Protein AF-A0A1Z4BM45-F1 (afdb_monomer_lite)

Radius of gyration: 18.94 Å; chains: 1; bounding box: 42×29×49 Å

pLDDT: mean 78.76, std 12.14, range [49.62, 93.44]

Secondary structure (DSSP, 8-state):
-HHHHHHHHHHHHHHHHHHHHHHHHHHHHHHHHHHHHTTS-TTS-HHHHHHHHHHSHHHHHHHHHHHHHHHHHHHHHHHHHHHHHHHTT-

Structure (mmCIF, N/CA/C/O backbone):
data_AF-A0A1Z4BM45-F1
#
_entry.id   AF-A0A1Z4BM45-F1
#
loop_
_atom_site.group_PDB
_atom_site.id
_atom_site.type_symbol
_atom_site.label_atom_id
_atom_site.label_alt_id
_atom_site.label_comp_id
_atom_site.label_asym_id
_atom_site.label_entity_id
_atom_site.label_seq_id
_atom_site.pdbx_PDB_ins_code
_atom_site.Cartn_x
_atom_site.Cartn_y
_atom_site.Cartn_z
_atom_site.occupancy
_atom_site.B_iso_or_equiv
_atom_site.auth_seq_id
_atom_site.auth_comp_id
_atom_site.auth_asym_id
_atom_site.auth_atom_id
_atom_site.pdbx_PDB_model_num
ATOM 1 N N . MET A 1 1 ? -13.625 21.076 26.621 1.00 50.41 1 MET A N 1
ATOM 2 C CA . MET A 1 1 ? -12.790 19.865 26.816 1.00 50.41 1 MET A CA 1
ATOM 3 C C . MET A 1 1 ? -13.235 18.661 25.970 1.00 50.41 1 MET A C 1
ATOM 5 O O . MET A 1 1 ? -12.375 18.006 25.401 1.00 50.41 1 MET A O 1
ATOM 9 N N . MET A 1 2 ? -14.543 18.417 25.784 1.00 51.16 2 MET A N 1
ATOM 10 C CA . MET A 1 2 ? -15.080 17.281 24.998 1.00 51.16 2 MET A CA 1
ATOM 11 C C . MET A 1 2 ? -14.630 17.222 23.520 1.00 51.16 2 MET A C 1
ATOM 13 O O . MET A 1 2 ? -14.316 16.149 23.020 1.00 51.16 2 MET A O 1
ATOM 17 N N . LYS A 1 3 ? -14.519 18.367 22.821 1.00 49.62 3 LYS A N 1
ATOM 18 C CA . LYS A 1 3 ? -14.102 18.413 21.399 1.00 49.62 3 LYS A CA 1
ATOM 19 C C . LYS A 1 3 ? -12.689 17.859 21.146 1.00 49.62 3 LYS A C 1
ATOM 21 O O . LYS A 1 3 ? -12.456 17.263 20.102 1.00 49.62 3 LYS A O 1
ATOM 26 N N . ILE A 1 4 ? -11.761 18.026 22.093 1.00 57.03 4 ILE A N 1
ATOM 27 C CA . ILE A 1 4 ? -10.357 17.597 21.941 1.00 57.03 4 ILE A CA 1
ATOM 28 C C . ILE A 1 4 ? -10.244 16.068 22.036 1.00 57.03 4 ILE A C 1
ATOM 30 O O . ILE A 1 4 ? -9.517 15.448 21.262 1.00 57.03 4 ILE A O 1
ATOM 34 N N . GLN A 1 5 ? -11.018 15.442 22.929 1.00 54.78 5 GLN A N 1
ATOM 35 C CA . GLN A 1 5 ? -11.057 13.983 23.063 1.00 54.78 5 GLN A CA 1
ATOM 36 C C . GLN A 1 5 ? -11.639 13.305 21.817 1.00 54.78 5 GLN A C 1
ATOM 38 O O . GLN A 1 5 ? -11.092 12.302 21.361 1.00 54.78 5 GLN A O 1
ATOM 43 N N . THR A 1 6 ? -12.685 13.878 21.215 1.00 54.12 6 THR A N 1
ATOM 44 C CA . THR A 1 6 ? -13.280 13.342 19.981 1.00 54.12 6 THR A CA 1
ATOM 45 C C . THR A 1 6 ? -12.300 13.391 18.805 1.00 54.12 6 THR A C 1
ATOM 47 O O . THR A 1 6 ? -12.194 12.421 18.059 1.00 54.12 6 THR A O 1
ATOM 50 N N . ILE A 1 7 ? -11.521 14.470 18.668 1.00 58.62 7 ILE A N 1
ATOM 51 C CA . ILE A 1 7 ? -10.513 14.607 17.602 1.00 58.62 7 ILE A CA 1
ATOM 52 C C . ILE A 1 7 ? -9.381 13.582 17.768 1.00 58.62 7 ILE A C 1
ATOM 54 O O . ILE A 1 7 ? -8.983 12.954 16.787 1.00 58.62 7 ILE A O 1
ATOM 58 N N . ASN A 1 8 ? -8.896 13.354 18.992 1.00 59.88 8 ASN A N 1
ATOM 59 C CA . ASN A 1 8 ? -7.869 12.338 19.249 1.00 59.88 8 ASN A CA 1
ATOM 60 C C . ASN A 1 8 ? -8.382 10.908 19.020 1.00 59.88 8 ASN A C 1
ATOM 62 O O . ASN A 1 8 ? -7.650 10.074 18.486 1.00 59.88 8 ASN A O 1
ATOM 66 N N . LEU A 1 9 ? -9.645 10.629 19.354 1.00 56.25 9 LEU A N 1
ATOM 67 C CA . LEU A 1 9 ? -10.271 9.331 19.094 1.00 56.25 9 LEU A CA 1
ATOM 68 C C . LEU A 1 9 ? -10.446 9.071 17.587 1.00 56.25 9 LEU A C 1
ATOM 70 O O . LEU A 1 9 ? -10.181 7.965 17.120 1.00 56.25 9 LEU A O 1
ATOM 74 N N . ILE A 1 10 ? -10.848 10.089 16.815 1.00 59.47 10 ILE A N 1
ATOM 75 C CA . ILE A 1 10 ? -10.958 10.002 15.349 1.00 59.47 10 ILE A CA 1
ATOM 76 C C . ILE A 1 10 ? -9.569 9.847 14.710 1.00 59.47 10 ILE A C 1
ATOM 78 O O . ILE A 1 10 ? -9.401 8.998 13.837 1.00 59.47 10 ILE A O 1
ATOM 82 N N . LYS A 1 11 ? -8.551 10.582 15.188 1.00 61.09 11 LYS A N 1
ATOM 83 C CA . LYS A 1 11 ? -7.149 10.399 14.762 1.00 61.09 11 LYS A CA 1
ATOM 84 C C . LYS A 1 11 ? -6.659 8.972 15.002 1.00 61.09 11 LYS A C 1
ATOM 86 O O . LYS A 1 11 ? -6.058 8.383 14.111 1.00 61.09 11 LYS A O 1
ATOM 91 N N . SER A 1 12 ? -6.950 8.399 16.169 1.00 66.50 12 SER A N 1
ATOM 92 C CA . SER A 1 12 ? -6.580 7.016 16.495 1.00 66.50 12 SER A CA 1
ATOM 93 C C . SER A 1 12 ? -7.294 5.998 15.596 1.00 66.50 12 SER A C 1
ATOM 95 O O . SER A 1 12 ? -6.663 5.055 15.126 1.00 66.50 12 SER A O 1
ATOM 97 N N . LYS A 1 13 ? -8.575 6.222 15.273 1.00 72.25 13 LYS A N 1
ATOM 98 C CA . LYS A 1 13 ? -9.343 5.356 14.363 1.00 72.25 13 LYS A CA 1
ATOM 99 C C . LYS A 1 13 ? -8.952 5.486 12.891 1.00 72.25 13 LYS A C 1
ATOM 101 O O . LYS A 1 13 ? -9.265 4.592 12.122 1.00 72.25 13 LYS A O 1
ATOM 106 N N . LEU A 1 14 ? -8.283 6.547 12.459 1.00 79.81 14 LEU A N 1
ATOM 107 C CA . LEU A 1 14 ? -7.785 6.637 11.078 1.00 79.81 14 LEU A CA 1
ATOM 108 C C . LEU A 1 14 ? -6.338 6.157 10.939 1.00 79.81 14 LEU A C 1
ATOM 110 O O . LEU A 1 14 ? -5.880 5.918 9.827 1.00 79.81 14 LEU A O 1
ATOM 114 N N . LEU A 1 15 ? -5.646 5.938 12.056 1.00 84.44 15 LEU A N 1
ATOM 115 C CA . LEU A 1 15 ? -4.236 5.570 12.074 1.00 84.44 15 LEU A CA 1
ATOM 116 C C . LEU A 1 15 ? -3.965 4.233 11.363 1.00 84.44 15 LEU A C 1
ATOM 118 O O . LEU A 1 15 ? -3.086 4.172 10.509 1.00 84.44 15 LEU A O 1
ATOM 122 N N . PHE A 1 16 ? -4.751 3.188 11.643 1.00 86.94 16 PHE A N 1
ATOM 123 C CA . PHE A 1 16 ? -4.575 1.879 10.998 1.00 86.94 16 PHE A CA 1
ATOM 124 C C . PHE A 1 16 ? -4.909 1.877 9.494 1.00 86.94 16 PHE A C 1
ATOM 126 O O . PHE A 1 16 ? -4.104 1.347 8.734 1.00 86.94 16 PHE A O 1
ATOM 133 N N . PRO A 1 17 ? -6.016 2.487 9.018 1.00 88.31 17 PRO A N 1
ATOM 134 C CA . PRO A 1 17 ? -6.272 2.646 7.586 1.00 88.31 17 PRO A CA 1
ATOM 135 C C . PRO A 1 17 ? -5.179 3.429 6.859 1.00 88.31 17 PRO A C 1
ATOM 137 O O . PRO A 1 17 ? -4.779 3.034 5.769 1.00 88.31 17 PRO A O 1
ATOM 140 N N . ILE A 1 18 ? -4.665 4.507 7.464 1.00 89.12 18 ILE A N 1
ATOM 141 C CA . ILE A 1 18 ? -3.587 5.314 6.876 1.00 89.12 18 ILE A CA 1
ATOM 142 C C . ILE A 1 18 ? -2.287 4.502 6.798 1.00 89.12 18 ILE A C 1
ATOM 144 O O . ILE A 1 18 ? -1.638 4.486 5.757 1.00 89.12 18 ILE A O 1
ATOM 148 N N . LEU A 1 19 ? -1.918 3.784 7.863 1.00 90.31 19 LEU A N 1
ATOM 149 C CA . LEU A 1 19 ? -0.759 2.883 7.843 1.00 90.31 19 LEU A CA 1
ATOM 150 C C . LEU A 1 19 ? -0.921 1.774 6.801 1.00 90.31 19 LEU A C 1
ATOM 152 O O . LEU A 1 19 ? 0.018 1.486 6.065 1.00 90.31 19 LEU A O 1
ATOM 156 N N . GLY A 1 20 ? -2.115 1.188 6.708 1.00 91.31 20 GLY A N 1
ATOM 157 C CA . GLY A 1 20 ? -2.442 0.181 5.707 1.00 91.31 20 GLY A CA 1
ATOM 158 C C . GLY A 1 20 ? -2.320 0.719 4.281 1.00 91.31 20 GLY A C 1
ATOM 159 O O . GLY A 1 20 ? -1.745 0.051 3.429 1.00 91.31 20 GLY A O 1
ATOM 160 N N . MET A 1 21 ? -2.774 1.951 4.034 1.00 92.94 21 MET A N 1
ATOM 161 C CA . MET A 1 21 ? -2.596 2.648 2.757 1.00 92.94 21 MET A CA 1
ATOM 162 C C . MET A 1 21 ? -1.111 2.758 2.384 1.00 92.94 21 MET A C 1
ATOM 164 O O . MET A 1 21 ? -0.725 2.360 1.287 1.00 92.94 21 MET A O 1
ATOM 168 N N . PHE A 1 22 ? -0.268 3.244 3.302 1.00 91.44 22 PHE A N 1
ATOM 169 C CA . PHE A 1 22 ? 1.175 3.357 3.063 1.00 91.44 22 PHE A CA 1
ATOM 170 C C . PHE A 1 22 ? 1.839 1.997 2.837 1.00 91.44 22 PHE A C 1
ATOM 172 O O . PHE A 1 22 ? 2.667 1.874 1.936 1.00 91.44 22 PHE A O 1
ATOM 179 N N . ALA A 1 23 ? 1.455 0.976 3.606 1.00 91.50 23 ALA A N 1
ATOM 180 C CA . ALA A 1 23 ? 1.951 -0.383 3.420 1.00 91.50 23 ALA A CA 1
ATOM 181 C C . ALA A 1 23 ? 1.579 -0.937 2.035 1.00 91.50 23 ALA A C 1
ATOM 183 O O . ALA A 1 23 ? 2.429 -1.520 1.371 1.00 91.50 23 ALA A O 1
ATOM 184 N N . GLY A 1 24 ? 0.349 -0.697 1.569 1.00 91.88 24 GLY A N 1
ATOM 185 C CA . GLY A 1 24 ? -0.099 -1.092 0.233 1.00 91.88 24 GLY A CA 1
ATOM 186 C C . GLY A 1 24 ? 0.674 -0.398 -0.893 1.00 91.88 24 GLY A C 1
ATOM 187 O O . GLY A 1 24 ? 1.087 -1.052 -1.848 1.00 91.88 24 GLY A O 1
ATOM 188 N N . ILE A 1 25 ? 0.934 0.907 -0.761 1.00 90.38 25 ILE A N 1
ATOM 189 C CA . ILE A 1 25 ? 1.735 1.666 -1.737 1.00 90.38 25 ILE A CA 1
ATOM 190 C C . ILE A 1 25 ? 3.180 1.149 -1.778 1.00 90.38 25 ILE A C 1
ATOM 192 O O . ILE A 1 25 ? 3.714 0.912 -2.859 1.00 90.38 25 ILE A O 1
ATOM 196 N N . LEU A 1 26 ? 3.805 0.945 -0.612 1.00 90.00 26 LEU A N 1
ATOM 197 C CA . LEU A 1 26 ? 5.168 0.412 -0.514 1.00 90.00 26 LEU A CA 1
ATOM 198 C C . LEU A 1 26 ? 5.268 -0.991 -1.111 1.00 90.00 26 LEU A C 1
ATOM 200 O O . LEU A 1 26 ? 6.197 -1.267 -1.864 1.00 90.00 26 LEU A O 1
ATOM 204 N N . PHE A 1 27 ? 4.298 -1.855 -0.812 1.00 89.88 27 PHE A N 1
ATOM 205 C CA . PHE A 1 27 ? 4.262 -3.212 -1.343 1.00 89.88 27 PHE A CA 1
ATOM 206 C C . PHE A 1 27 ? 4.137 -3.219 -2.870 1.00 89.88 27 PHE A C 1
ATOM 208 O O . PHE A 1 27 ? 4.907 -3.899 -3.541 1.00 89.88 27 PHE A O 1
ATOM 215 N N . SER A 1 28 ? 3.239 -2.394 -3.418 1.00 89.69 28 SER A N 1
ATOM 216 C CA . SER A 1 28 ? 3.096 -2.217 -4.867 1.00 89.69 28 SER A CA 1
ATOM 217 C C . SER A 1 28 ? 4.391 -1.742 -5.526 1.00 89.69 28 SER A C 1
ATOM 219 O O . SER A 1 28 ? 4.777 -2.234 -6.583 1.00 89.69 28 SER A O 1
ATOM 221 N N . LEU A 1 29 ? 5.092 -0.800 -4.888 1.00 87.12 29 LEU A N 1
ATOM 222 C CA . LEU A 1 29 ? 6.368 -0.298 -5.386 1.00 87.12 29 LEU A CA 1
ATOM 223 C C . LEU A 1 29 ? 7.439 -1.389 -5.384 1.00 87.12 29 LEU A C 1
ATOM 225 O O . LEU A 1 29 ? 8.155 -1.528 -6.371 1.00 87.12 29 LEU A O 1
ATOM 229 N N . CYS A 1 30 ? 7.520 -2.190 -4.321 1.00 86.19 30 CYS A N 1
ATOM 230 C CA . CYS A 1 30 ? 8.427 -3.333 -4.268 1.00 86.19 30 CYS A CA 1
ATOM 231 C C . CYS A 1 30 ? 8.118 -4.358 -5.363 1.00 86.19 30 CYS A C 1
ATOM 233 O O . CYS A 1 30 ? 9.036 -4.769 -6.066 1.00 86.19 30 CYS A O 1
ATOM 235 N N . GLU A 1 31 ? 6.852 -4.742 -5.540 1.00 86.44 31 GLU A N 1
ATOM 236 C CA . GLU A 1 31 ? 6.477 -5.705 -6.579 1.00 86.44 31 GLU A CA 1
ATOM 237 C C . GLU A 1 31 ? 6.796 -5.169 -7.976 1.00 86.44 31 GLU A C 1
ATOM 239 O O . GLU A 1 31 ? 7.385 -5.878 -8.785 1.00 86.44 31 GLU A O 1
ATOM 244 N N . ALA A 1 32 ? 6.469 -3.907 -8.251 1.00 83.31 32 ALA A N 1
ATOM 245 C CA . ALA A 1 32 ? 6.722 -3.310 -9.553 1.00 83.31 32 ALA A CA 1
ATOM 246 C C . ALA A 1 32 ? 8.229 -3.222 -9.861 1.00 83.31 32 ALA A C 1
ATOM 248 O O . ALA A 1 32 ? 8.629 -3.483 -10.994 1.00 83.31 32 ALA A O 1
ATOM 249 N N . ILE A 1 33 ? 9.066 -2.914 -8.859 1.00 83.38 33 ILE A N 1
ATOM 250 C CA . ILE A 1 33 ? 10.530 -2.905 -9.014 1.00 83.38 33 ILE A CA 1
ATOM 251 C C . ILE A 1 33 ? 11.043 -4.315 -9.303 1.00 83.38 33 ILE A C 1
ATOM 253 O O . ILE A 1 33 ? 11.859 -4.476 -10.204 1.00 83.38 33 ILE A O 1
ATOM 257 N N . VAL A 1 34 ? 10.572 -5.327 -8.567 1.00 83.94 34 VAL A N 1
ATOM 258 C CA . VAL A 1 34 ? 10.967 -6.728 -8.787 1.00 83.94 34 VAL A CA 1
ATOM 259 C C . VAL A 1 34 ? 10.554 -7.183 -10.188 1.00 83.94 34 VAL A C 1
ATOM 261 O O . VAL A 1 34 ? 11.393 -7.654 -10.947 1.00 83.94 34 VAL A O 1
ATOM 264 N N . ALA A 1 35 ? 9.299 -6.943 -10.572 1.00 82.06 35 ALA A N 1
ATOM 265 C CA . ALA A 1 35 ? 8.769 -7.327 -11.875 1.00 82.06 35 ALA A CA 1
ATOM 266 C C . ALA A 1 35 ? 9.514 -6.653 -13.037 1.00 82.06 35 ALA A C 1
ATOM 268 O O . ALA A 1 35 ? 9.788 -7.297 -14.047 1.00 82.06 35 ALA A O 1
ATOM 269 N N . TYR A 1 36 ? 9.862 -5.367 -12.909 1.00 78.12 36 TYR A N 1
ATOM 270 C CA . TYR A 1 36 ? 10.655 -4.688 -13.932 1.00 78.12 36 TYR A CA 1
ATOM 271 C C . TYR A 1 36 ? 12.104 -5.187 -13.933 1.00 78.12 36 TYR A C 1
ATOM 273 O O . TYR A 1 36 ? 12.652 -5.444 -15.003 1.00 78.12 36 TYR A O 1
ATOM 281 N N . SER A 1 37 ? 12.713 -5.368 -12.757 1.00 77.56 37 SER A N 1
ATOM 282 C CA . SER A 1 37 ? 14.092 -5.849 -12.620 1.00 77.56 37 SER A CA 1
ATOM 283 C C . SER A 1 37 ? 14.303 -7.226 -13.249 1.00 77.56 37 SER A C 1
ATOM 285 O O . SER A 1 37 ? 15.377 -7.460 -13.793 1.00 77.56 37 SER A O 1
ATOM 287 N N . ASP A 1 38 ? 13.304 -8.110 -13.219 1.00 79.12 38 ASP A N 1
ATOM 288 C CA . ASP A 1 38 ? 13.370 -9.418 -13.888 1.00 79.12 38 ASP A CA 1
ATOM 289 C C . ASP A 1 38 ? 13.429 -9.301 -15.422 1.00 79.12 38 ASP A C 1
ATOM 291 O O . ASP A 1 38 ? 13.908 -10.205 -16.107 1.00 79.12 38 ASP A O 1
ATOM 295 N N . THR A 1 39 ? 12.947 -8.184 -15.973 1.00 78.94 39 THR A N 1
ATOM 296 C CA . THR A 1 39 ? 12.914 -7.912 -17.421 1.00 78.94 39 THR A CA 1
ATOM 297 C C . THR A 1 39 ? 13.991 -6.935 -17.893 1.00 78.94 39 THR A C 1
ATOM 299 O O . THR A 1 39 ? 14.220 -6.813 -19.097 1.00 78.94 39 THR A O 1
ATOM 302 N N . ALA A 1 40 ? 14.640 -6.232 -16.966 1.00 73.62 40 ALA A N 1
ATOM 303 C CA . ALA A 1 40 ? 15.606 -5.187 -17.266 1.00 73.62 40 ALA A CA 1
ATOM 304 C C . ALA A 1 40 ? 16.962 -5.771 -17.678 1.00 73.62 40 ALA A C 1
ATOM 306 O O . ALA A 1 40 ? 17.402 -6.813 -17.186 1.00 73.62 40 ALA A O 1
ATOM 307 N N . SER A 1 41 ? 17.670 -5.061 -18.560 1.00 73.06 41 SER A N 1
ATOM 308 C CA . SER A 1 41 ? 19.058 -5.405 -18.865 1.00 73.06 41 SER A CA 1
ATOM 309 C C . SER A 1 41 ? 19.931 -5.185 -17.620 1.00 73.06 41 SER A C 1
ATOM 311 O O . SER A 1 41 ? 19.826 -4.130 -16.994 1.00 73.06 41 SER A O 1
ATOM 313 N N . PRO A 1 42 ? 20.868 -6.092 -17.282 1.00 72.38 42 PRO A N 1
ATOM 314 C CA . PRO A 1 42 ? 21.773 -5.925 -16.138 1.00 72.38 42 PRO A CA 1
ATOM 315 C C . PRO A 1 42 ? 22.700 -4.698 -16.239 1.00 72.38 42 PRO A C 1
ATOM 317 O O . PRO A 1 42 ? 23.379 -4.358 -15.274 1.00 72.38 42 PRO A O 1
ATOM 320 N N . SER A 1 43 ? 22.747 -4.033 -17.398 1.00 77.88 43 SER A N 1
ATOM 321 C CA . SER A 1 43 ? 23.474 -2.780 -17.618 1.00 77.88 43 SER A CA 1
ATOM 322 C C . SER A 1 43 ? 22.663 -1.516 -17.302 1.00 77.88 43 SER A C 1
ATOM 324 O O . SER A 1 43 ? 23.236 -0.427 -17.325 1.00 77.88 43 SER A O 1
ATOM 326 N N . GLU A 1 44 ? 21.350 -1.622 -17.066 1.00 75.25 44 GLU A N 1
ATOM 327 C CA . GLU A 1 44 ? 20.514 -0.459 -16.759 1.00 75.25 44 GLU A CA 1
ATOM 328 C C . GLU A 1 44 ? 20.796 0.062 -15.340 1.00 75.25 44 GLU A C 1
ATOM 330 O O . GLU A 1 44 ? 20.800 -0.705 -14.371 1.00 75.25 44 GLU A O 1
ATOM 335 N N . PRO A 1 45 ? 21.016 1.375 -15.168 1.00 80.50 45 PRO A N 1
ATOM 336 C CA . PRO A 1 45 ? 21.172 1.953 -13.847 1.00 80.50 45 PRO A CA 1
ATOM 337 C C . PRO A 1 45 ? 19.874 1.809 -13.039 1.00 80.50 45 PRO A C 1
ATOM 339 O O . PRO A 1 45 ? 18.784 2.120 -13.514 1.00 80.50 45 PRO A O 1
ATOM 342 N N . ILE A 1 46 ? 20.001 1.448 -11.756 1.00 75.56 46 ILE A N 1
ATOM 343 C CA . ILE A 1 46 ? 18.881 1.265 -10.803 1.00 75.56 46 ILE A CA 1
ATOM 344 C C . ILE A 1 46 ? 17.920 2.467 -10.794 1.00 75.56 46 ILE A C 1
ATOM 346 O O . ILE A 1 46 ? 16.714 2.327 -10.597 1.00 75.56 46 ILE A O 1
ATOM 350 N N . LYS A 1 47 ? 18.450 3.670 -11.038 1.00 76.06 47 LYS A N 1
ATOM 351 C CA . LYS A 1 47 ? 17.659 4.895 -11.143 1.00 76.06 47 LYS A CA 1
ATOM 352 C C . LYS A 1 47 ? 16.680 4.850 -12.324 1.00 76.06 47 LYS A C 1
ATOM 354 O O . LYS A 1 47 ? 15.524 5.212 -12.135 1.00 76.06 47 LYS A O 1
ATOM 359 N N . GLU A 1 48 ? 17.107 4.409 -13.505 1.00 78.25 48 GLU A N 1
ATOM 360 C CA . GLU A 1 48 ? 16.222 4.280 -14.675 1.00 78.25 48 GLU A CA 1
ATOM 361 C C . GLU A 1 48 ? 15.178 3.189 -14.465 1.00 78.25 48 GLU A C 1
ATOM 363 O O . GLU A 1 48 ? 14.001 3.440 -14.717 1.00 78.25 48 GLU A O 1
ATOM 368 N N . ILE A 1 49 ? 15.573 2.052 -13.882 1.00 75.94 49 ILE A N 1
ATOM 369 C CA . ILE A 1 49 ? 14.650 0.980 -13.475 1.00 75.94 49 ILE A CA 1
ATOM 370 C C . ILE A 1 49 ? 13.525 1.543 -12.595 1.00 75.94 49 ILE A C 1
ATOM 372 O O . ILE A 1 49 ? 12.344 1.308 -12.854 1.00 75.94 49 ILE A O 1
ATOM 376 N N . PHE A 1 50 ? 13.866 2.350 -11.589 1.00 77.81 50 PHE A N 1
ATOM 377 C CA . PHE A 1 50 ? 12.890 2.950 -10.680 1.00 77.81 50 PHE A CA 1
ATOM 378 C C . PHE A 1 50 ? 11.951 3.949 -11.379 1.00 77.81 50 PHE A C 1
ATOM 380 O O . PHE A 1 50 ? 10.735 3.893 -11.182 1.00 77.81 50 PHE A O 1
ATOM 387 N N . PHE A 1 51 ? 12.485 4.845 -12.217 1.00 77.88 51 PHE A N 1
ATOM 388 C CA . PHE A 1 51 ? 11.667 5.824 -12.945 1.00 77.88 51 PHE A CA 1
ATOM 389 C C . PHE A 1 51 ? 10.742 5.160 -13.969 1.00 77.88 51 PHE A C 1
ATOM 391 O O . PHE A 1 51 ? 9.562 5.516 -14.034 1.00 77.88 51 PHE A O 1
ATOM 398 N N . ASN A 1 52 ? 11.232 4.165 -14.711 1.00 76.25 52 ASN A N 1
ATOM 399 C CA . ASN A 1 52 ? 10.401 3.412 -15.647 1.00 76.25 52 ASN A CA 1
ATOM 400 C C . ASN A 1 52 ? 9.304 2.640 -14.919 1.00 76.25 52 ASN A C 1
ATOM 402 O O . ASN A 1 52 ? 8.149 2.689 -15.343 1.00 76.25 52 ASN A O 1
ATOM 406 N N . THR A 1 53 ? 9.637 2.012 -13.790 1.00 77.00 53 THR A N 1
ATOM 407 C CA . THR A 1 53 ? 8.676 1.291 -12.950 1.00 77.00 53 THR A CA 1
ATOM 408 C C . THR A 1 53 ? 7.535 2.200 -12.492 1.00 77.00 53 THR A C 1
ATOM 410 O O . THR A 1 53 ? 6.371 1.856 -12.685 1.00 77.00 53 THR A O 1
ATOM 413 N N . ILE A 1 54 ? 7.844 3.380 -11.942 1.00 75.56 54 ILE A N 1
ATOM 414 C CA . ILE A 1 54 ? 6.825 4.326 -11.453 1.00 75.56 54 ILE A CA 1
ATOM 415 C C . ILE A 1 54 ? 6.012 4.934 -12.601 1.00 75.56 54 ILE A C 1
ATOM 417 O O . ILE A 1 54 ? 4.818 5.182 -12.436 1.00 75.56 54 ILE A O 1
ATOM 421 N N . SER A 1 55 ? 6.631 5.181 -13.761 1.00 74.69 55 SER A N 1
ATOM 422 C CA . SER A 1 55 ? 5.923 5.763 -14.911 1.00 74.69 55 SER A CA 1
ATOM 423 C C . SER A 1 55 ? 5.000 4.768 -15.624 1.00 74.69 55 SER A C 1
ATOM 425 O O . SER A 1 55 ? 4.119 5.173 -16.385 1.00 74.69 55 SER A O 1
ATOM 427 N N . ASN A 1 56 ? 5.175 3.466 -15.379 1.00 69.75 56 ASN A N 1
ATOM 428 C CA . ASN A 1 56 ? 4.407 2.435 -16.050 1.00 69.75 56 ASN A CA 1
ATOM 429 C C . ASN A 1 56 ? 2.943 2.432 -15.576 1.00 69.75 56 ASN A C 1
ATOM 431 O O . ASN A 1 56 ? 2.631 2.471 -14.384 1.00 69.75 56 ASN A O 1
ATOM 435 N N . ASN A 1 57 ? 2.015 2.286 -16.521 1.00 67.69 57 ASN A N 1
ATOM 436 C CA . ASN A 1 57 ? 0.582 2.184 -16.244 1.00 67.69 57 ASN A CA 1
ATOM 437 C C . ASN A 1 57 ? 0.243 0.966 -15.351 1.00 67.69 57 ASN A C 1
ATOM 439 O O . ASN A 1 57 ? -0.767 0.956 -14.642 1.00 67.69 57 ASN A O 1
ATOM 443 N N . PHE A 1 58 ? 1.115 -0.048 -15.360 1.00 63.50 58 PHE A N 1
ATOM 444 C CA . PHE A 1 58 ? 1.057 -1.211 -14.477 1.00 63.50 58 PHE A CA 1
ATOM 445 C C . PHE A 1 58 ? 1.185 -0.831 -12.994 1.00 63.50 58 PHE A C 1
ATOM 447 O O . PHE A 1 58 ? 0.355 -1.256 -12.189 1.00 63.50 58 PHE A O 1
ATOM 454 N N . PHE A 1 59 ? 2.138 0.047 -12.650 1.00 72.69 59 PHE A N 1
ATOM 455 C CA . PHE A 1 59 ? 2.323 0.529 -11.281 1.00 72.69 59 PHE A CA 1
ATOM 456 C C . PHE A 1 59 ? 1.067 1.238 -10.780 1.00 72.69 59 PHE A C 1
ATOM 458 O O . PHE A 1 59 ? 0.620 0.960 -9.675 1.00 72.69 59 PHE A O 1
ATOM 465 N N . ASN A 1 60 ? 0.413 2.065 -11.598 1.00 73.56 60 ASN A N 1
ATOM 466 C CA . ASN A 1 60 ? -0.810 2.760 -11.178 1.00 73.56 60 ASN A CA 1
ATOM 467 C C . ASN A 1 60 ? -1.984 1.812 -10.889 1.00 73.56 60 ASN A C 1
ATOM 469 O O . ASN A 1 60 ? -2.654 1.959 -9.863 1.00 73.56 60 ASN A O 1
ATOM 473 N N . LYS A 1 61 ? -2.241 0.824 -11.759 1.00 79.44 61 LYS A N 1
ATOM 474 C CA . LYS A 1 61 ? -3.337 -0.140 -11.542 1.00 79.44 61 LYS A CA 1
ATOM 475 C C . LYS A 1 61 ? -3.095 -1.015 -10.317 1.00 79.44 61 LYS A C 1
ATOM 477 O O . LYS A 1 61 ? -3.998 -1.174 -9.497 1.00 79.44 61 LYS A O 1
ATOM 482 N N . ILE A 1 62 ? -1.892 -1.562 -10.191 1.00 82.06 62 ILE A N 1
ATOM 483 C CA . ILE A 1 62 ? -1.540 -2.453 -9.086 1.00 82.06 62 ILE A CA 1
ATOM 484 C C . ILE A 1 62 ? -1.449 -1.686 -7.764 1.00 82.06 62 ILE A C 1
ATOM 486 O O . ILE A 1 62 ? -1.971 -2.146 -6.746 1.00 82.06 62 ILE A O 1
ATOM 490 N N . THR A 1 63 ? -0.931 -0.457 -7.792 1.00 86.94 63 THR A N 1
ATOM 491 C CA . THR A 1 63 ? -0.906 0.418 -6.614 1.00 86.94 63 THR A CA 1
ATOM 492 C C . THR A 1 63 ? -2.304 0.680 -6.099 1.00 86.94 63 THR A C 1
ATOM 494 O O . THR A 1 63 ? -2.515 0.586 -4.894 1.00 86.94 63 THR A O 1
ATOM 497 N N . LEU A 1 64 ? -3.285 0.941 -6.966 1.00 88.62 64 LEU A N 1
ATOM 498 C CA . LEU A 1 64 ? -4.662 1.148 -6.522 1.00 88.62 64 LEU A CA 1
ATOM 499 C C . LEU A 1 64 ? -5.226 -0.090 -5.801 1.00 88.62 64 LEU A C 1
ATOM 501 O O . LEU A 1 64 ? -5.856 0.040 -4.749 1.00 88.62 64 LEU A O 1
ATOM 505 N N . VAL A 1 65 ? -4.963 -1.290 -6.325 1.00 90.75 65 VAL A N 1
ATOM 506 C CA . VAL A 1 65 ? -5.408 -2.557 -5.720 1.00 90.75 65 VAL A CA 1
ATOM 507 C C . VAL A 1 65 ? -4.764 -2.759 -4.347 1.00 90.75 65 VAL A C 1
ATOM 509 O O . VAL A 1 65 ? -5.478 -2.925 -3.359 1.00 90.75 65 VAL A O 1
ATOM 512 N N . TYR A 1 66 ? -3.440 -2.660 -4.233 1.00 90.94 66 TYR A N 1
ATOM 513 C CA . TYR A 1 66 ? -2.786 -2.847 -2.934 1.00 90.94 66 TYR A CA 1
ATOM 514 C C . TYR A 1 66 ? -3.104 -1.744 -1.938 1.00 90.94 66 TYR A C 1
ATOM 516 O O . TYR A 1 66 ? -3.247 -2.014 -0.748 1.00 90.94 66 TYR A O 1
ATOM 524 N N . THR A 1 67 ? -3.272 -0.510 -2.405 1.00 91.31 67 THR A N 1
ATOM 525 C CA . THR A 1 67 ? -3.670 0.609 -1.549 1.00 91.31 67 THR A CA 1
ATOM 526 C C . THR A 1 67 ? -5.063 0.370 -0.971 1.00 91.31 67 THR A C 1
ATOM 528 O O . THR A 1 67 ? -5.265 0.523 0.233 1.00 91.31 67 THR A O 1
ATOM 531 N N . THR A 1 68 ? -6.023 -0.057 -1.797 1.00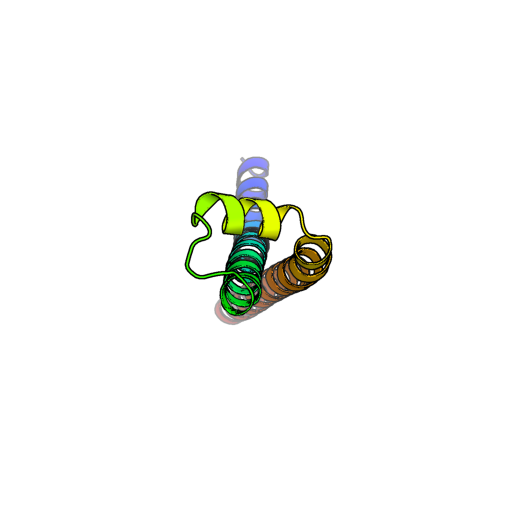 92.25 68 THR A N 1
ATOM 532 C CA . THR A 1 68 ? -7.390 -0.359 -1.336 1.00 92.25 68 THR A CA 1
ATOM 533 C C . THR A 1 68 ? -7.432 -1.579 -0.415 1.00 92.25 68 THR A C 1
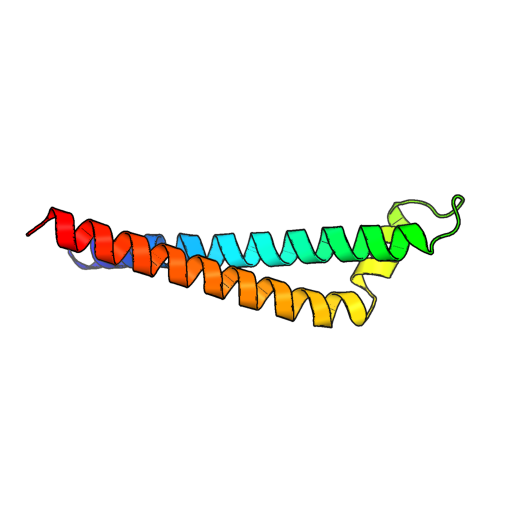ATOM 535 O O . THR A 1 68 ? -8.096 -1.521 0.621 1.00 92.25 68 THR A O 1
ATOM 538 N N . MET A 1 69 ? -6.668 -2.637 -0.710 1.00 93.44 69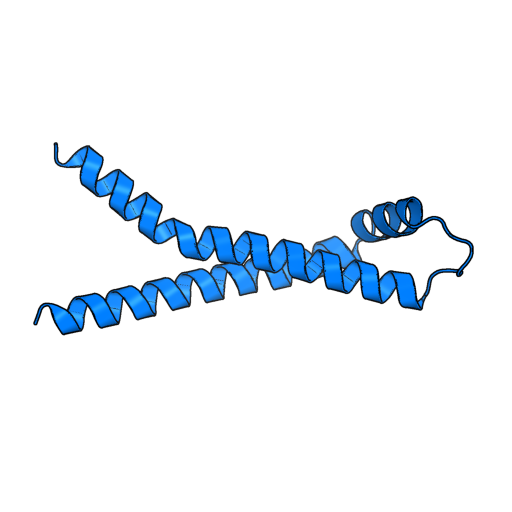 MET A N 1
ATOM 539 C CA . MET A 1 69 ? -6.493 -3.777 0.199 1.00 93.44 69 MET A CA 1
ATOM 540 C C . MET A 1 69 ? -5.878 -3.352 1.536 1.00 93.44 69 MET A C 1
ATOM 542 O O . MET A 1 69 ? -6.388 -3.720 2.592 1.00 93.44 69 MET A O 1
ATOM 546 N N . GLY A 1 70 ? -4.829 -2.531 1.505 1.00 92.31 70 GLY A N 1
ATOM 547 C CA . GLY A 1 70 ? -4.166 -2.008 2.694 1.00 92.31 70 GLY A CA 1
ATOM 548 C C . GLY A 1 70 ? -5.106 -1.177 3.567 1.00 92.31 70 GLY A C 1
ATOM 549 O O . GLY A 1 70 ? -5.195 -1.409 4.775 1.00 92.31 70 GLY A O 1
ATOM 550 N N . ILE A 1 71 ? -5.882 -0.271 2.963 1.00 92.31 71 ILE A N 1
ATOM 551 C CA . ILE A 1 71 ? -6.937 0.483 3.661 1.00 92.31 71 ILE A CA 1
ATOM 552 C C . ILE A 1 71 ? -7.966 -0.476 4.274 1.00 92.31 71 ILE A C 1
ATOM 554 O O . ILE A 1 71 ? -8.317 -0.330 5.447 1.00 92.31 71 ILE A O 1
ATOM 558 N N . GLY A 1 72 ? -8.429 -1.466 3.505 1.00 91.88 72 GLY A N 1
ATOM 559 C CA . GLY A 1 72 ? -9.402 -2.463 3.949 1.00 91.88 72 GLY A CA 1
ATOM 560 C C . GLY A 1 72 ? -8.923 -3.246 5.171 1.00 91.88 72 GLY A C 1
ATOM 561 O O . GLY A 1 72 ? -9.640 -3.322 6.168 1.00 91.88 72 GLY A O 1
ATOM 562 N N . ILE A 1 73 ? -7.687 -3.749 5.142 1.00 92.62 73 ILE A N 1
ATOM 563 C CA . ILE A 1 73 ? -7.057 -4.447 6.272 1.00 92.62 73 ILE A CA 1
ATOM 564 C C . ILE A 1 73 ? -6.934 -3.514 7.482 1.00 92.62 73 ILE A C 1
ATOM 566 O O . ILE A 1 73 ? -7.270 -3.907 8.599 1.00 92.62 73 ILE A O 1
ATOM 570 N N . GLY A 1 74 ? -6.519 -2.262 7.274 1.00 90.56 74 GLY A N 1
ATOM 571 C CA . GLY A 1 74 ? -6.431 -1.266 8.343 1.00 90.56 74 GLY A CA 1
ATOM 572 C C . GLY A 1 74 ? -7.782 -0.969 9.007 1.00 90.56 74 GLY A C 1
ATOM 573 O O . GLY A 1 74 ? -7.855 -0.816 10.229 1.00 90.56 74 GLY A O 1
ATOM 574 N N . LEU A 1 75 ? -8.871 -0.938 8.233 1.00 91.25 75 LEU A N 1
ATOM 575 C CA . LEU A 1 75 ? -10.236 -0.816 8.759 1.00 91.25 75 LEU A CA 1
ATOM 576 C C . LEU A 1 75 ? -10.660 -2.067 9.539 1.00 91.25 75 LEU A C 1
ATOM 578 O O . LEU A 1 75 ? -11.245 -1.947 10.618 1.00 91.25 75 LEU A O 1
ATOM 582 N N . LEU A 1 76 ? -10.330 -3.253 9.027 1.00 91.75 76 LEU A N 1
ATOM 583 C CA . LEU A 1 76 ? -10.647 -4.536 9.655 1.00 91.75 76 LEU A CA 1
ATOM 584 C C . LEU A 1 76 ? -9.941 -4.689 11.009 1.00 91.75 76 LEU A C 1
ATOM 586 O O . LEU A 1 76 ? -10.579 -5.037 12.001 1.00 91.75 76 LEU A O 1
ATOM 590 N N . LEU A 1 77 ? -8.655 -4.335 11.082 1.00 89.06 77 LEU A N 1
ATOM 591 C CA . LEU A 1 77 ? -7.884 -4.308 12.329 1.00 89.06 77 LEU A CA 1
ATOM 592 C C . LEU A 1 77 ? -8.506 -3.365 13.358 1.00 89.06 77 LEU A C 1
ATOM 594 O O . LEU A 1 77 ? -8.673 -3.730 14.522 1.00 89.06 77 LEU A O 1
ATOM 598 N N . ASN A 1 78 ? -8.918 -2.175 12.928 1.00 88.75 78 ASN A N 1
ATOM 599 C CA . ASN A 1 78 ? -9.628 -1.241 13.795 1.00 88.75 78 ASN A CA 1
ATOM 600 C C . ASN A 1 78 ? -10.938 -1.808 14.338 1.00 88.75 78 ASN A C 1
ATOM 602 O O . ASN A 1 78 ? -11.258 -1.622 15.515 1.00 88.75 78 ASN A O 1
ATOM 606 N N . LEU A 1 79 ? -11.704 -2.485 13.482 1.00 86.94 79 LEU A N 1
ATOM 607 C CA . LEU A 1 79 ? -12.966 -3.105 13.863 1.00 86.94 79 LEU A CA 1
ATOM 608 C C . LEU A 1 79 ? -12.733 -4.209 14.901 1.00 86.94 79 LEU A C 1
ATOM 610 O O . LEU A 1 79 ? -13.399 -4.216 15.936 1.00 86.94 79 LEU A O 1
ATOM 614 N N . ILE A 1 80 ? -11.731 -5.065 14.685 1.00 89.00 80 ILE A N 1
ATOM 615 C CA . ILE A 1 80 ? -11.315 -6.102 15.637 1.00 89.00 80 ILE A CA 1
ATOM 616 C C . ILE A 1 80 ? -10.937 -5.472 16.984 1.00 89.00 80 ILE A C 1
ATOM 618 O O . ILE A 1 80 ? -11.519 -5.828 18.010 1.00 89.00 80 ILE A O 1
ATOM 622 N N . ILE A 1 81 ? -10.033 -4.486 16.997 1.00 86.25 81 ILE A N 1
ATOM 623 C CA . ILE A 1 81 ? -9.604 -3.799 18.229 1.00 86.25 81 ILE A CA 1
ATOM 624 C C . ILE A 1 81 ? -10.806 -3.174 18.951 1.00 86.25 81 ILE A C 1
ATOM 626 O O . I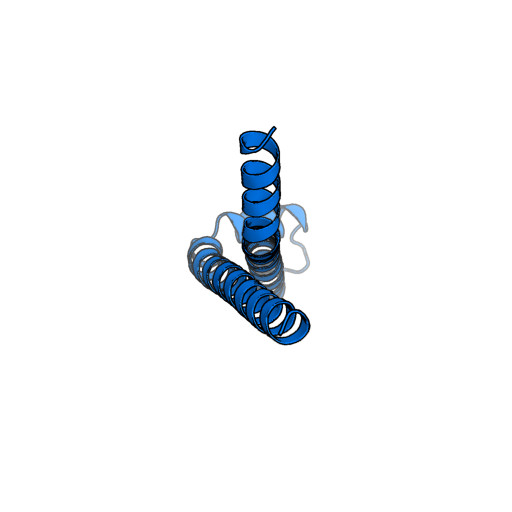LE A 1 81 ? -10.918 -3.263 20.176 1.00 86.25 81 ILE A O 1
ATOM 630 N N . SER A 1 82 ? -11.738 -2.575 18.206 1.00 83.94 82 SER A N 1
ATOM 631 C CA . SER A 1 82 ? -12.955 -1.995 18.774 1.00 83.94 82 SER A CA 1
ATOM 632 C C . SER A 1 82 ? -13.859 -3.048 19.421 1.00 83.94 82 SER A C 1
ATOM 634 O O . SER A 1 82 ? -14.420 -2.780 20.484 1.00 83.94 82 SER A O 1
ATOM 636 N N . ILE A 1 83 ? -14.011 -4.228 18.810 1.00 86.06 83 ILE A N 1
ATOM 637 C CA . ILE A 1 83 ? -14.812 -5.332 19.360 1.00 86.06 83 ILE A CA 1
ATOM 638 C C . ILE A 1 83 ? -14.174 -5.859 20.651 1.00 86.06 83 ILE A C 1
ATOM 640 O O . ILE A 1 83 ? 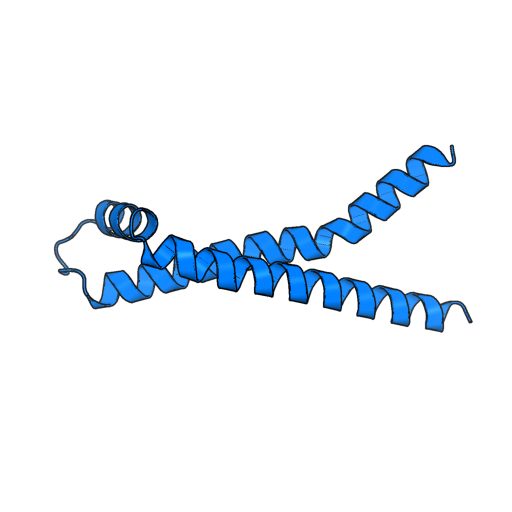-14.858 -5.977 21.669 1.00 86.06 83 ILE A O 1
ATOM 644 N N . PHE A 1 84 ? -12.862 -6.105 20.649 1.00 82.69 84 PHE A N 1
ATOM 645 C CA . PHE A 1 84 ? -12.143 -6.581 21.836 1.00 82.69 84 PHE A CA 1
ATOM 646 C C . PHE A 1 84 ? -12.183 -5.571 22.991 1.00 82.69 84 PHE A C 1
ATOM 648 O O . PHE A 1 84 ? -12.441 -5.949 24.134 1.00 82.69 84 PHE A O 1
ATOM 655 N N . ASN A 1 85 ? -12.006 -4.279 22.705 1.00 79.69 85 ASN A N 1
ATOM 656 C CA . ASN A 1 85 ? -12.082 -3.223 23.720 1.00 79.69 85 ASN A CA 1
ATOM 657 C C . ASN A 1 85 ? -13.496 -3.002 24.275 1.00 79.69 85 ASN A C 1
ATOM 659 O O . ASN A 1 85 ? -13.636 -2.437 25.363 1.00 79.69 85 ASN A O 1
ATOM 663 N N . ARG A 1 86 ? -14.540 -3.395 23.536 1.00 74.38 86 ARG A N 1
ATOM 664 C CA . ARG A 1 86 ? -15.921 -3.392 24.033 1.00 74.38 86 ARG A CA 1
ATOM 665 C C . ARG A 1 86 ? -16.143 -4.564 24.987 1.00 74.38 86 ARG A C 1
ATOM 667 O O . ARG A 1 86 ? -16.540 -4.332 26.117 1.00 74.38 86 ARG A O 1
ATOM 674 N N . LYS A 1 87 ? -15.742 -5.774 24.585 1.00 72.62 87 LYS A N 1
ATOM 675 C CA . LYS A 1 87 ? -15.858 -6.997 25.399 1.00 72.62 87 LYS A CA 1
ATOM 676 C C . LYS A 1 87 ? -15.084 -6.945 26.724 1.00 72.62 87 LYS A C 1
ATOM 678 O O . LYS A 1 87 ? -15.417 -7.668 27.644 1.00 72.62 87 LYS A O 1
ATOM 683 N N . ARG A 1 88 ? -14.034 -6.122 26.821 1.00 62.59 88 ARG A N 1
ATOM 684 C CA . ARG A 1 88 ? -13.248 -5.936 28.056 1.00 62.59 88 ARG A CA 1
ATOM 685 C C . ARG A 1 88 ? -13.879 -4.952 29.054 1.00 62.59 88 ARG A C 1
ATOM 687 O O . ARG A 1 88 ? -13.350 -4.805 30.150 1.00 62.59 88 ARG A O 1
ATOM 694 N N . ARG A 1 89 ? -14.900 -4.195 28.634 1.00 56.56 89 ARG A N 1
ATOM 695 C CA . ARG A 1 89 ? -15.606 -3.201 29.462 1.00 56.56 89 ARG A CA 1
ATOM 696 C C . ARG A 1 89 ? -16.958 -3.691 29.986 1.00 56.56 89 ARG A C 1
ATOM 698 O O . ARG A 1 89 ? -17.503 -3.016 30.854 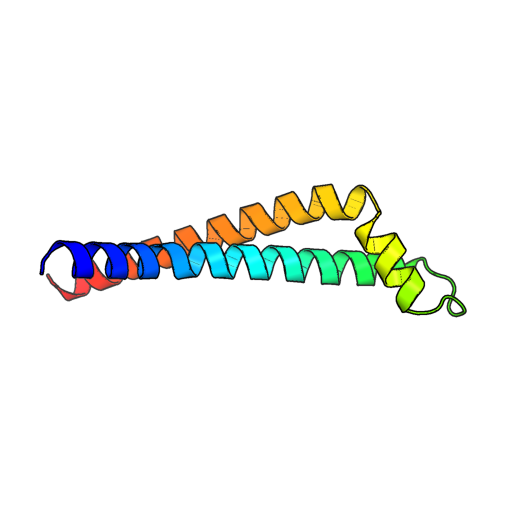1.00 56.56 89 ARG A O 1
ATOM 705 N N . ASP A 1 90 ? -17.446 -4.806 29.454 1.00 51.50 90 ASP A N 1
ATOM 706 C CA . ASP A 1 90 ? -18.592 -5.564 29.961 1.00 51.50 90 ASP A CA 1
ATOM 707 C C . ASP A 1 90 ? -18.092 -6.627 30.955 1.00 51.50 90 ASP A C 1
ATOM 709 O O . ASP A 1 90 ? -18.799 -6.878 31.955 1.00 51.50 90 ASP A O 1
#

Organism: NCBI:txid2708117

Sequence (90 aa):
MMKIQTINLIKSKLLFPILGMFAGILFSLCEAIVAYSDTASPSEPIKEIFFNTISNNFFNKITLVYTTMGIGIGLLLNLIISIFNRKRRD

Foldseek 3Di:
DVVVVVVVVVVVLCVLLVVLLVVLLVVLLVVLLVVLVVVDDPPDDSVVSSVCSCPDPSSVVSSVVSNVVSSVVSNVVSVVVVVVVVVVVD